Protein AF-A0A7C5DWZ7-F1 (afdb_monomer)

Radius of gyration: 38.28 Å; Cα contacts (8 Å, |Δi|>4): 21; chains: 1; bounding box: 91×67×64 Å

Foldseek 3Di:
DDADDPVLLVCLVVVNDDPVSVVVVVVRCVVDPVNVVVSVVVVVVVVVVVPPDDDDDDPCPVVVVVVPDDDPDDDPVVVVVVVPVVVVVVVVVVVVVVVVVVVPPVVVVVVVVVVVVVVVD

Nearest PDB structures (foldseek):
  5wuq-assembly2_D  TM=7.345E-01  e=3.318E-03  Bacillus subtilis subsp. subtilis str. 168
  2z2s-assembly2_D  TM=6.297E-01  e=8.822E-02  Cereibacter sphaeroides 2.4.1
  3hug-assembly6_F  TM=7.554E-01  e=5.246E-01  Mycobacterium tuberculosis H37Rv
  8z6g-assembly3_E  TM=6.760E-01  e=7.341E+00  Pseudomonas aeruginosa

Secondary structure (DSSP, 8-state):
-PPPPHHHHHHHHTT-S-HHHHHHHHHHHHH-HHHHHHHHHHHHHHHHHHTS--PPPPTTHHHHHHHHSPP-PPPHHHHHHHHHHHHHHHHHHHHHHHHHHHHHHHHHHHHHHHHHHHTT-

Sequence (121 aa):
MKCLDPAEMYSYLDEDLTDQKKADVENHLASCRKCRQSMEKKQRMLEALKNIPCYKTPKGFTNQIMSKIKPVRPSPSDWFKAGTAAVIFITAVSLLFFAFSKQGLADFAVNFFQSAINLSR

Mean predicted aligned error: 16.29 Å

Structure (mmCIF, N/CA/C/O backbone):
data_AF-A0A7C5DWZ7-F1
#
_entry.id   AF-A0A7C5DWZ7-F1
#
loop_
_atom_site.group_PDB
_atom_site.id
_atom_site.type_symbol
_atom_site.label_atom_id
_atom_site.label_alt_id
_atom_site.label_comp_id
_atom_site.label_asym_id
_atom_site.label_entity_id
_atom_site.label_seq_id
_atom_site.pdbx_PDB_ins_code
_atom_site.Cartn_x
_atom_site.Cartn_y
_atom_site.Cartn_z
_atom_site.occupancy
_atom_site.B_iso_or_equiv
_atom_site.auth_seq_id
_atom_site.auth_comp_id
_atom_site.auth_asym_id
_atom_site.auth_atom_id
_atom_site.pdbx_PDB_model_num
ATOM 1 N N . MET A 1 1 ? -17.007 14.040 22.907 1.00 61.00 1 MET A N 1
ATOM 2 C CA . MET A 1 1 ? -15.708 13.567 22.377 1.00 61.00 1 MET A CA 1
ATOM 3 C C . MET A 1 1 ? -15.917 13.033 20.971 1.00 61.00 1 MET A C 1
ATOM 5 O O . MET A 1 1 ? -16.920 12.365 20.739 1.00 61.00 1 MET A O 1
ATOM 9 N N . LYS A 1 2 ? -15.029 13.371 20.032 1.00 82.75 2 LYS A N 1
ATOM 10 C CA . LYS A 1 2 ? -15.091 12.868 18.653 1.00 82.75 2 LYS A CA 1
ATOM 11 C C . LYS A 1 2 ? -14.712 11.379 18.653 1.00 82.75 2 LYS A C 1
ATOM 13 O O . LYS A 1 2 ? -13.848 10.974 19.424 1.00 82.75 2 LYS A O 1
ATOM 18 N N . CYS A 1 3 ? -15.416 10.567 17.867 1.00 90.00 3 CYS A N 1
ATOM 19 C CA . CYS A 1 3 ? -15.059 9.157 17.677 1.00 90.00 3 CYS A CA 1
ATOM 20 C C . CYS A 1 3 ? -13.795 9.039 16.811 1.00 90.00 3 CYS A C 1
ATOM 22 O O . CYS A 1 3 ? -13.461 9.989 16.102 1.00 90.00 3 CYS A O 1
ATOM 24 N N . LEU A 1 4 ? -13.147 7.873 16.866 1.00 90.88 4 LEU A N 1
ATOM 25 C CA . LEU A 1 4 ? -12.009 7.533 16.014 1.00 90.88 4 LEU A CA 1
ATOM 26 C C . LEU A 1 4 ? -12.357 7.690 14.527 1.00 90.88 4 LEU A C 1
ATOM 28 O O . LEU A 1 4 ? -13.483 7.375 14.116 1.00 90.88 4 LEU A O 1
ATOM 32 N N . ASP A 1 5 ? -11.396 8.156 13.735 1.00 91.94 5 ASP A N 1
ATOM 33 C CA . ASP A 1 5 ? -11.562 8.234 12.290 1.00 91.94 5 ASP A CA 1
ATOM 34 C C . ASP A 1 5 ? -11.557 6.823 11.666 1.00 91.94 5 ASP A C 1
ATOM 36 O O . ASP A 1 5 ? -10.773 5.965 12.087 1.00 91.94 5 ASP A O 1
ATOM 40 N N . PRO A 1 6 ? -12.417 6.530 10.671 1.00 88.44 6 PRO A N 1
ATOM 41 C CA . PRO A 1 6 ? -12.422 5.224 10.027 1.00 88.44 6 PRO A CA 1
ATOM 42 C C . PRO A 1 6 ? -11.083 4.840 9.392 1.00 88.44 6 PRO A C 1
ATOM 44 O O . PRO A 1 6 ? -10.774 3.651 9.394 1.00 88.44 6 PRO A O 1
ATOM 47 N N . ALA A 1 7 ? -10.298 5.790 8.866 1.00 90.75 7 ALA A N 1
ATOM 48 C CA . ALA A 1 7 ? -9.012 5.479 8.245 1.00 90.75 7 ALA A CA 1
ATOM 49 C C . ALA A 1 7 ? -7.993 5.003 9.287 1.00 90.75 7 ALA A C 1
ATOM 51 O O . ALA A 1 7 ? -7.383 3.956 9.099 1.00 90.75 7 ALA A O 1
ATOM 52 N N . GLU A 1 8 ? -7.892 5.694 10.427 1.00 91.62 8 GLU A N 1
ATOM 53 C CA . GLU A 1 8 ? -7.028 5.282 11.547 1.00 91.62 8 GLU A CA 1
ATOM 54 C C . GLU A 1 8 ? -7.398 3.893 12.071 1.00 91.62 8 GLU A C 1
ATOM 56 O O . GLU A 1 8 ? -6.536 3.107 12.456 1.00 91.62 8 GLU A O 1
ATOM 61 N N . MET A 1 9 ? -8.690 3.566 12.038 1.00 90.88 9 MET A N 1
ATOM 62 C CA . MET A 1 9 ? -9.190 2.264 12.450 1.00 90.88 9 MET A CA 1
ATOM 63 C C . MET A 1 9 ? -8.719 1.129 11.527 1.00 90.88 9 MET A C 1
ATOM 65 O O . MET A 1 9 ? -8.406 0.050 12.021 1.00 90.88 9 MET A O 1
ATOM 69 N N . TYR A 1 10 ? -8.655 1.361 10.211 1.00 91.88 10 TYR A N 1
ATOM 70 C CA . TYR A 1 10 ? -8.095 0.392 9.260 1.00 91.88 10 TYR A CA 1
ATOM 71 C C . TYR A 1 10 ? -6.574 0.331 9.349 1.00 91.88 10 TYR A C 1
ATOM 73 O O . TYR A 1 10 ? -6.037 -0.760 9.478 1.00 91.88 10 TYR A O 1
ATOM 81 N N . SER A 1 11 ? -5.890 1.474 9.425 1.00 93.50 11 SER A N 1
ATOM 82 C CA . SER A 1 11 ? -4.436 1.503 9.616 1.00 93.50 11 SER A CA 1
ATOM 83 C C . SER A 1 11 ? -3.996 0.775 10.890 1.00 93.50 11 SER A C 1
ATOM 85 O O . SER A 1 11 ? -2.948 0.144 10.897 1.00 93.50 11 SER A O 1
ATOM 87 N N . TYR A 1 12 ? -4.795 0.807 11.964 1.00 93.44 12 TYR A N 1
ATOM 88 C CA . TYR A 1 12 ? -4.530 -0.003 13.157 1.00 93.44 12 TYR A CA 1
ATOM 89 C C . TYR A 1 12 ? -4.654 -1.512 12.886 1.00 93.44 12 TYR A C 1
ATOM 91 O O . TYR A 1 12 ? -3.870 -2.290 13.418 1.00 93.44 12 TYR A O 1
ATOM 99 N N . LEU A 1 13 ? -5.637 -1.938 12.082 1.00 91.25 13 LEU A N 1
ATOM 100 C CA . LEU A 1 13 ? -5.845 -3.350 11.724 1.00 91.25 13 LEU A CA 1
ATOM 101 C C . LEU A 1 13 ? -4.770 -3.882 10.770 1.00 91.25 13 LEU A C 1
ATOM 103 O O . LEU A 1 13 ? -4.444 -5.065 10.845 1.00 91.25 13 LEU A O 1
ATOM 107 N N . ASP A 1 14 ? -4.246 -3.014 9.908 1.00 91.75 14 ASP A N 1
ATOM 108 C CA . ASP A 1 14 ? -3.203 -3.325 8.928 1.00 91.75 14 ASP A CA 1
ATOM 109 C C . ASP A 1 14 ? -1.779 -3.182 9.507 1.00 91.75 14 ASP A C 1
ATOM 111 O O . ASP A 1 14 ? -0.807 -3.433 8.807 1.00 91.75 14 ASP A O 1
ATOM 115 N N . GLU A 1 15 ? -1.648 -2.821 10.792 1.00 91.06 15 GLU A N 1
ATOM 116 C CA . GLU A 1 15 ? -0.369 -2.561 11.483 1.00 91.06 15 GLU A CA 1
ATOM 117 C C . GLU A 1 15 ? 0.461 -1.407 10.869 1.00 91.06 15 GLU A C 1
ATOM 119 O O . GLU A 1 15 ? 1.665 -1.300 11.090 1.00 91.06 15 GLU A O 1
ATOM 124 N N . ASP A 1 16 ? -0.208 -0.471 10.188 1.00 93.00 16 ASP A N 1
ATOM 125 C CA . ASP A 1 16 ? 0.372 0.656 9.434 1.00 93.00 16 ASP A CA 1
ATOM 126 C C . ASP A 1 16 ? 0.427 1.983 10.232 1.00 93.00 16 ASP A C 1
ATOM 128 O O . ASP A 1 16 ? 0.520 3.081 9.672 1.00 93.00 16 ASP A O 1
ATOM 132 N N . LEU A 1 17 ? 0.343 1.924 11.565 1.00 92.75 17 LEU A N 1
ATOM 133 C CA . LEU A 1 17 ? 0.420 3.098 12.445 1.00 92.75 17 LEU A CA 1
ATOM 134 C C . LEU A 1 17 ? 1.769 3.197 13.160 1.00 92.75 17 LEU A C 1
ATOM 136 O O . LEU A 1 17 ? 2.372 2.198 13.533 1.00 92.75 17 LEU A O 1
ATOM 140 N N . THR A 1 18 ? 2.203 4.430 13.437 1.00 94.38 18 THR A N 1
ATOM 141 C CA . THR A 1 18 ? 3.324 4.675 14.355 1.00 94.38 18 THR A CA 1
ATOM 142 C C . THR A 1 18 ? 2.945 4.288 15.786 1.00 94.38 18 THR A C 1
ATOM 144 O O . THR A 1 18 ? 1.775 4.386 16.164 1.00 94.38 18 THR A O 1
ATOM 147 N N . ASP A 1 19 ? 3.930 3.936 16.617 1.00 93.19 19 ASP A N 1
ATOM 148 C CA . ASP A 1 19 ? 3.702 3.524 18.014 1.00 93.19 19 ASP A CA 1
ATOM 149 C C . ASP A 1 19 ? 2.890 4.548 18.820 1.00 93.19 19 ASP A C 1
ATOM 151 O O . ASP A 1 19 ? 1.996 4.189 19.585 1.00 93.19 19 ASP A O 1
ATOM 155 N N . GLN A 1 20 ? 3.146 5.841 18.598 1.00 93.50 20 GLN A N 1
ATOM 156 C CA . GLN A 1 20 ? 2.404 6.920 19.249 1.00 93.50 20 GLN A CA 1
ATOM 157 C C . GLN A 1 20 ? 0.919 6.910 18.859 1.00 93.50 20 GLN A C 1
ATOM 159 O O . GLN A 1 20 ? 0.051 6.930 19.728 1.00 93.50 20 GLN A O 1
ATOM 164 N N . LYS A 1 21 ? 0.616 6.809 17.559 1.00 92.62 21 LYS A N 1
ATOM 165 C CA . LYS A 1 21 ? -0.772 6.740 17.079 1.00 92.62 21 LYS A CA 1
ATOM 166 C C . LYS A 1 21 ? -1.464 5.463 17.539 1.00 92.62 21 LYS A C 1
ATOM 168 O O . LYS A 1 21 ? -2.653 5.485 17.839 1.00 92.62 21 LYS A O 1
ATOM 173 N N . LYS A 1 22 ? -0.728 4.355 17.615 1.00 93.94 22 LYS A N 1
ATOM 174 C CA . LYS A 1 22 ? -1.239 3.089 18.137 1.00 93.94 22 LYS A CA 1
ATOM 175 C C . LYS A 1 22 ? -1.696 3.239 19.591 1.00 93.94 22 LYS A C 1
ATOM 177 O O . LYS A 1 22 ? -2.825 2.866 19.905 1.00 93.94 22 LYS A O 1
ATOM 182 N N . ALA A 1 23 ? -0.876 3.862 20.439 1.00 94.06 23 ALA A N 1
ATOM 183 C CA . ALA A 1 23 ? -1.232 4.152 21.827 1.00 94.06 23 ALA A CA 1
ATOM 184 C C . ALA A 1 23 ? -2.460 5.077 21.935 1.00 94.06 23 ALA A C 1
ATOM 186 O O . ALA A 1 23 ? -3.347 4.834 22.755 1.00 94.06 23 ALA A O 1
ATOM 187 N N . ASP A 1 24 ? -2.565 6.099 21.082 1.00 93.44 24 ASP A N 1
ATOM 188 C CA . ASP A 1 24 ? -3.730 6.995 21.044 1.00 93.44 24 ASP A CA 1
ATOM 189 C C . ASP A 1 24 ? -5.026 6.245 20.692 1.00 93.44 24 ASP A C 1
ATOM 191 O O . ASP A 1 24 ? -6.063 6.432 21.342 1.00 93.44 24 ASP A O 1
ATOM 195 N N . VAL A 1 25 ? -4.964 5.348 19.702 1.00 94.12 25 VAL A N 1
ATOM 196 C CA . VAL A 1 25 ? -6.086 4.477 19.323 1.00 94.12 25 VAL A CA 1
ATOM 197 C C . VAL A 1 25 ? -6.460 3.549 20.480 1.00 94.12 25 VAL A C 1
ATOM 199 O O . VAL A 1 25 ? -7.641 3.438 20.811 1.00 94.12 25 VAL A O 1
ATOM 202 N N . GLU A 1 26 ? -5.493 2.919 21.143 1.00 94.06 26 GLU A N 1
ATOM 203 C CA . GLU A 1 26 ? -5.735 2.017 22.279 1.00 94.06 26 GLU A CA 1
ATOM 204 C C . GLU A 1 26 ? -6.380 2.745 23.467 1.00 94.06 26 GLU A C 1
ATOM 206 O O . GLU A 1 26 ? -7.389 2.281 24.011 1.00 94.06 26 GLU A O 1
ATOM 211 N N . ASN A 1 27 ? -5.894 3.942 23.798 1.00 94.12 27 ASN A N 1
ATOM 212 C CA . ASN A 1 27 ? -6.489 4.817 24.811 1.00 94.12 27 ASN A CA 1
ATOM 213 C C . ASN A 1 27 ? -7.934 5.210 24.452 1.00 94.12 27 ASN A C 1
ATOM 215 O O . ASN A 1 27 ? -8.832 5.231 25.307 1.00 94.12 27 ASN A O 1
ATOM 219 N N . HIS A 1 28 ? -8.203 5.483 23.174 1.00 93.94 28 HIS A N 1
ATOM 220 C CA . HIS A 1 28 ? -9.560 5.752 22.705 1.00 93.94 28 HIS A CA 1
ATOM 221 C C . HIS A 1 28 ? -10.461 4.514 22.816 1.00 93.94 28 HIS A C 1
ATOM 223 O O . HIS A 1 28 ? -11.601 4.613 23.275 1.00 93.94 28 HIS A O 1
ATOM 229 N N . LEU A 1 29 ? -9.975 3.332 22.437 1.00 93.56 29 LEU A N 1
ATOM 230 C CA . LEU A 1 29 ? -10.730 2.079 22.536 1.00 93.56 29 LEU A CA 1
ATOM 231 C C . LEU A 1 29 ? -11.008 1.682 23.993 1.00 93.56 29 LEU A C 1
ATOM 233 O O . LEU A 1 29 ? -12.052 1.077 24.269 1.00 93.56 29 LEU A O 1
ATOM 237 N N . ALA A 1 30 ? -10.145 2.067 24.936 1.00 93.38 30 ALA A N 1
ATOM 238 C CA . ALA A 1 30 ? -10.360 1.889 26.371 1.00 93.38 30 ALA A CA 1
ATOM 239 C C . ALA A 1 30 ? -11.522 2.747 26.908 1.00 93.38 30 ALA A C 1
ATOM 241 O O . ALA A 1 30 ? -12.295 2.276 27.744 1.00 93.38 30 ALA A O 1
ATOM 242 N N . SER A 1 31 ? -11.708 3.959 26.378 1.00 92.69 31 SER A N 1
ATOM 243 C CA . SER A 1 31 ? -12.721 4.920 26.847 1.00 92.69 31 SER A CA 1
ATOM 244 C C . SER A 1 31 ? -14.026 4.922 26.034 1.00 92.69 31 SER A C 1
ATOM 246 O O . SER A 1 31 ? -15.085 5.261 26.564 1.00 92.69 31 SER A O 1
ATOM 248 N N . CYS A 1 32 ? -14.002 4.508 24.763 1.00 95.00 32 CYS A N 1
ATOM 249 C CA . CYS A 1 32 ? -15.146 4.591 23.853 1.00 95.00 32 CYS A CA 1
ATOM 250 C C . CYS A 1 32 ? -15.732 3.215 23.490 1.00 95.00 32 CYS A C 1
ATOM 252 O O . CYS A 1 32 ? -15.263 2.517 22.585 1.00 95.00 32 CYS A O 1
ATOM 254 N N . ARG A 1 33 ? -16.856 2.855 24.126 1.00 93.25 33 ARG A N 1
ATOM 255 C CA . ARG A 1 33 ? -17.582 1.595 23.857 1.00 93.25 33 ARG A CA 1
ATOM 256 C C . ARG A 1 33 ? -18.046 1.455 22.401 1.00 93.25 33 ARG A C 1
ATOM 258 O O . ARG A 1 33 ? -18.002 0.358 21.852 1.00 93.25 33 ARG A O 1
ATOM 265 N N . LYS A 1 34 ? -18.481 2.549 21.765 1.00 93.19 34 LYS A N 1
ATOM 266 C CA . LYS A 1 34 ? -18.986 2.536 20.378 1.00 93.19 34 LYS A CA 1
ATOM 267 C C . LYS A 1 34 ? -17.885 2.168 19.379 1.00 93.19 34 LYS A C 1
ATOM 269 O O . LYS A 1 34 ? -18.107 1.342 18.496 1.00 93.19 34 LYS A O 1
ATOM 274 N N . CYS A 1 35 ? -16.698 2.754 19.536 1.00 94.44 35 CYS A N 1
ATOM 275 C CA . CYS A 1 35 ? -15.547 2.442 18.691 1.00 94.44 35 CYS A CA 1
ATOM 276 C C . CYS A 1 35 ? -15.062 1.009 18.920 1.00 94.44 35 CYS A C 1
ATOM 278 O O . CYS A 1 35 ? -14.809 0.304 17.947 1.00 94.44 35 CYS A O 1
ATOM 280 N N . ARG A 1 36 ? -15.059 0.532 20.172 1.00 94.00 36 ARG A N 1
ATOM 281 C CA . ARG A 1 36 ? -14.727 -0.863 20.499 1.00 94.00 36 ARG A CA 1
ATOM 282 C C . ARG A 1 36 ? -15.634 -1.870 19.786 1.00 94.00 36 ARG A C 1
ATOM 284 O O . ARG A 1 36 ? -15.144 -2.759 19.104 1.00 94.00 36 ARG A O 1
ATOM 291 N N . GLN A 1 37 ? -16.952 -1.675 19.839 1.00 94.25 37 GLN A N 1
ATOM 292 C CA . GLN A 1 37 ? -17.905 -2.550 19.139 1.00 94.25 37 GLN A CA 1
ATOM 293 C C . GLN A 1 37 ? -17.731 -2.522 17.611 1.00 94.25 37 GLN A C 1
ATOM 295 O O . GLN A 1 37 ? -17.866 -3.548 16.940 1.00 94.25 37 GLN A O 1
ATOM 300 N N . SER A 1 38 ? -17.428 -1.349 17.044 1.00 92.56 38 SER A N 1
ATOM 301 C CA . SER A 1 38 ? -17.133 -1.206 15.612 1.00 92.56 38 SER A CA 1
ATOM 302 C C . SER A 1 38 ? -15.856 -1.956 15.215 1.00 92.56 38 SER A C 1
ATOM 304 O O . SER A 1 38 ? -15.836 -2.594 14.158 1.00 92.56 38 SER A O 1
ATOM 306 N N . MET A 1 39 ? -14.829 -1.917 16.070 1.00 94.12 39 MET A N 1
ATOM 307 C CA . MET A 1 39 ? -13.572 -2.651 15.902 1.00 94.12 39 MET A CA 1
ATOM 308 C C . MET A 1 39 ? -13.774 -4.162 15.958 1.00 94.12 39 MET A C 1
ATOM 310 O O . MET A 1 39 ? -13.402 -4.859 15.018 1.00 94.12 39 MET A O 1
ATOM 314 N N . GLU A 1 40 ? -14.459 -4.666 16.984 1.00 93.38 40 GLU A N 1
ATOM 315 C CA . GLU A 1 40 ? -14.762 -6.097 17.130 1.00 93.38 40 GLU A CA 1
ATOM 316 C C . GLU A 1 40 ? -15.558 -6.649 15.938 1.00 93.38 40 GLU A C 1
ATOM 318 O O . GLU A 1 40 ? -15.391 -7.798 15.527 1.00 93.38 40 GLU A O 1
ATOM 323 N N . LYS A 1 41 ? -16.464 -5.849 15.358 1.00 93.12 41 LYS A N 1
ATOM 324 C CA . LYS A 1 41 ? -17.191 -6.247 14.143 1.00 93.12 41 LYS A CA 1
ATOM 325 C C . LYS A 1 41 ? -16.243 -6.404 12.950 1.00 93.12 41 LYS A C 1
ATOM 327 O O . LYS A 1 41 ? -16.389 -7.363 12.198 1.00 93.12 41 LYS A O 1
ATOM 332 N N . LYS A 1 42 ? -15.287 -5.487 12.775 1.00 93.00 42 LYS A N 1
ATOM 333 C CA . LYS A 1 42 ? -14.310 -5.538 11.674 1.00 93.00 42 LYS A CA 1
ATOM 334 C C . LYS A 1 42 ? -13.314 -6.675 11.841 1.00 93.00 42 LYS A C 1
ATOM 336 O O . LYS A 1 42 ? -13.097 -7.406 10.883 1.00 93.00 42 LYS A O 1
ATOM 341 N N . GLN A 1 43 ? -12.786 -6.873 13.048 1.00 91.81 43 GLN A N 1
ATOM 342 C CA . GLN A 1 43 ? -11.886 -7.988 13.353 1.00 91.81 43 GLN A CA 1
ATOM 343 C C . GLN A 1 43 ? -12.535 -9.334 13.032 1.00 91.81 43 GLN A C 1
ATOM 345 O O . GLN A 1 43 ? -11.951 -10.117 12.293 1.00 91.81 43 GLN A O 1
ATOM 350 N N . ARG A 1 44 ? -13.790 -9.551 13.447 1.00 92.25 44 ARG A N 1
ATOM 351 C CA . ARG A 1 44 ? -14.534 -10.774 13.097 1.00 92.25 44 ARG A CA 1
ATOM 352 C C . ARG A 1 44 ? -14.686 -10.983 11.589 1.00 92.25 44 ARG A C 1
ATOM 354 O O . ARG A 1 44 ? -14.597 -12.111 11.116 1.00 92.25 44 ARG A O 1
ATOM 361 N N . MET A 1 45 ? -14.914 -9.914 10.823 1.00 91.44 45 MET A N 1
ATOM 362 C CA . MET A 1 45 ? -14.974 -10.014 9.359 1.00 91.44 45 MET A CA 1
ATOM 363 C C . MET A 1 45 ? -13.608 -10.384 8.769 1.00 91.44 45 MET A C 1
ATOM 365 O O . MET A 1 45 ? -13.544 -11.255 7.907 1.00 91.44 45 MET A O 1
ATOM 369 N N . LEU A 1 46 ? -12.518 -9.781 9.251 1.00 90.38 46 LEU A N 1
ATOM 370 C CA . LEU A 1 46 ? -11.159 -10.112 8.810 1.00 90.38 46 LEU A CA 1
ATOM 371 C C . LEU A 1 46 ? -10.770 -11.552 9.164 1.00 90.38 46 LEU A C 1
ATOM 373 O O . LEU A 1 46 ? -10.201 -12.251 8.332 1.00 90.38 46 LEU A O 1
ATOM 377 N N . GLU A 1 47 ? -11.109 -12.025 10.360 1.00 89.75 47 GLU A N 1
ATOM 378 C CA . GLU A 1 47 ? -10.894 -13.416 10.770 1.00 89.75 47 GLU A CA 1
ATOM 379 C C . GLU A 1 47 ? -11.662 -14.398 9.881 1.00 89.75 47 GLU A C 1
ATOM 381 O O . GLU A 1 47 ? -11.111 -15.417 9.467 1.00 89.75 47 GLU A O 1
ATOM 386 N N . ALA A 1 48 ? -12.907 -14.081 9.516 1.00 90.25 48 ALA A N 1
ATOM 387 C CA . ALA A 1 48 ? -13.673 -14.898 8.578 1.00 90.25 48 ALA A CA 1
ATOM 388 C C . ALA A 1 48 ? -12.996 -14.975 7.197 1.00 90.25 48 ALA A C 1
ATOM 390 O O . ALA A 1 48 ? -12.948 -16.048 6.599 1.00 90.25 48 ALA A O 1
ATOM 391 N N . LEU A 1 49 ? -12.424 -13.865 6.715 1.00 89.81 49 LEU A N 1
ATOM 392 C CA . LEU A 1 49 ? -11.688 -13.822 5.447 1.00 89.81 49 LEU A CA 1
ATOM 393 C C . LEU A 1 49 ? -10.356 -14.585 5.507 1.00 89.81 49 LEU A C 1
ATOM 395 O O . LEU A 1 49 ? -10.000 -15.260 4.543 1.00 89.81 49 LEU A O 1
ATOM 399 N N . LYS A 1 50 ? -9.633 -14.529 6.633 1.00 87.25 50 LYS A N 1
ATOM 400 C CA . LYS A 1 50 ? -8.363 -15.259 6.827 1.00 87.25 50 LYS A CA 1
ATOM 401 C C . LYS A 1 50 ? -8.529 -16.779 6.739 1.00 87.25 50 LYS A C 1
ATOM 403 O O . LYS A 1 50 ? -7.589 -17.468 6.363 1.00 87.25 50 LYS A O 1
ATOM 408 N N . ASN A 1 51 ? -9.716 -17.293 7.055 1.00 84.94 51 ASN A N 1
ATOM 409 C CA . ASN A 1 51 ? -10.027 -18.723 7.011 1.00 84.94 51 ASN A CA 1
ATOM 410 C C . ASN A 1 51 ? -10.491 -19.219 5.630 1.00 84.94 51 ASN A C 1
ATOM 412 O O . ASN A 1 51 ? -10.865 -20.385 5.488 1.00 84.94 51 ASN A O 1
ATOM 416 N N . ILE A 1 52 ? -10.487 -18.362 4.605 1.00 88.75 52 ILE A N 1
ATOM 417 C CA . ILE A 1 52 ? -10.821 -18.782 3.244 1.00 88.75 52 ILE A CA 1
ATOM 418 C C . ILE A 1 52 ? -9.706 -19.704 2.725 1.00 88.75 52 ILE A 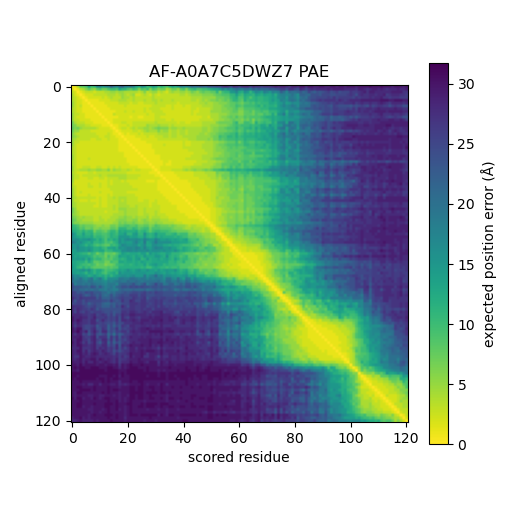C 1
ATOM 420 O O . ILE A 1 52 ? -8.530 -19.339 2.783 1.00 88.75 52 ILE A O 1
ATOM 424 N N . PRO A 1 53 ? -10.039 -20.896 2.194 1.00 84.62 53 PRO A N 1
ATOM 425 C CA . PRO A 1 53 ? -9.034 -21.807 1.672 1.00 84.62 53 PRO A CA 1
ATOM 426 C C . PRO A 1 53 ? -8.287 -21.169 0.499 1.00 84.62 53 PRO A C 1
ATOM 428 O O . PRO A 1 53 ? -8.896 -20.706 -0.468 1.00 84.62 53 PRO A O 1
ATOM 431 N N . CYS A 1 54 ? -6.954 -21.204 0.550 1.00 80.44 54 CYS A N 1
ATOM 432 C CA . CYS A 1 54 ? -6.127 -20.834 -0.592 1.00 80.44 54 CYS A CA 1
ATOM 433 C C . CYS A 1 54 ? -6.429 -21.774 -1.764 1.00 80.44 54 CYS A C 1
ATOM 435 O O . CYS A 1 54 ? -6.119 -22.969 -1.729 1.00 80.44 54 CYS A O 1
ATOM 437 N N . TYR A 1 55 ? -7.026 -21.230 -2.820 1.00 82.94 55 TYR A N 1
ATOM 438 C CA . TYR A 1 55 ? -7.281 -21.976 -4.041 1.00 82.94 55 TYR A CA 1
ATOM 439 C C . TYR A 1 55 ? -5.954 -22.301 -4.738 1.00 82.94 55 TYR A C 1
ATOM 441 O O . TYR A 1 55 ? -5.195 -21.402 -5.107 1.00 82.94 55 TYR A O 1
ATOM 449 N N . LYS A 1 56 ? -5.658 -23.593 -4.927 1.00 84.62 56 LYS A N 1
ATOM 450 C CA . LYS A 1 56 ? -4.482 -24.016 -5.697 1.00 84.62 56 LYS A CA 1
ATOM 451 C C . LYS A 1 56 ? -4.694 -23.674 -7.166 1.00 84.62 56 LYS A C 1
ATOM 453 O O . LYS A 1 56 ? -5.678 -24.088 -7.775 1.00 84.62 56 LYS A O 1
ATOM 458 N N . THR A 1 57 ? -3.745 -22.950 -7.746 1.00 87.25 57 THR A N 1
ATOM 459 C CA . THR A 1 57 ? -3.778 -22.638 -9.172 1.00 87.25 57 THR A CA 1
ATOM 460 C C . THR A 1 57 ? -3.589 -23.912 -10.011 1.00 87.25 57 THR A C 1
ATOM 462 O O . THR A 1 57 ? -2.841 -24.814 -9.617 1.00 87.25 57 THR A O 1
ATOM 465 N N . PRO A 1 58 ? -4.261 -24.025 -11.174 1.00 87.75 58 PRO A N 1
ATOM 466 C CA . PRO A 1 58 ? -4.042 -25.131 -12.100 1.00 87.75 58 PRO A CA 1
ATOM 467 C C . PRO A 1 58 ? -2.582 -25.214 -12.561 1.00 87.75 58 PRO A C 1
ATOM 469 O O . PRO A 1 58 ? -1.888 -24.198 -12.684 1.00 87.75 58 PRO A O 1
ATOM 472 N N . LYS A 1 59 ? -2.118 -26.428 -12.882 1.00 89.25 59 LYS A N 1
ATOM 473 C CA . LYS A 1 59 ? -0.779 -26.635 -13.454 1.00 89.25 59 LYS A CA 1
ATOM 474 C C . LYS A 1 59 ? -0.617 -25.785 -14.721 1.00 89.25 59 LYS A C 1
ATOM 476 O O . LYS A 1 59 ? -1.470 -25.814 -15.600 1.00 89.25 59 LYS A O 1
ATOM 481 N N . GLY A 1 60 ? 0.483 -25.035 -14.812 1.00 89.31 60 GLY A N 1
ATOM 482 C CA . GLY A 1 60 ? 0.799 -24.209 -15.983 1.00 89.31 60 GLY A CA 1
ATOM 483 C C . GLY A 1 60 ? 0.126 -22.831 -16.031 1.00 89.31 60 GLY A C 1
ATOM 484 O O . GLY A 1 60 ? 0.357 -22.104 -16.996 1.00 89.31 60 GLY A O 1
ATOM 485 N N . PHE A 1 61 ? -0.637 -22.432 -15.004 1.00 89.94 61 PHE A N 1
ATOM 486 C CA . PHE A 1 61 ? -1.272 -21.107 -14.937 1.00 89.94 61 PHE A CA 1
ATOM 487 C C . PHE A 1 61 ? -0.264 -19.964 -15.126 1.00 89.94 61 PHE A C 1
ATOM 489 O O . PHE A 1 61 ? -0.462 -19.101 -15.976 1.00 89.94 61 PHE A O 1
ATOM 496 N N . THR A 1 62 ? 0.867 -20.006 -14.415 1.00 90.25 62 THR A N 1
ATOM 497 C CA . THR A 1 62 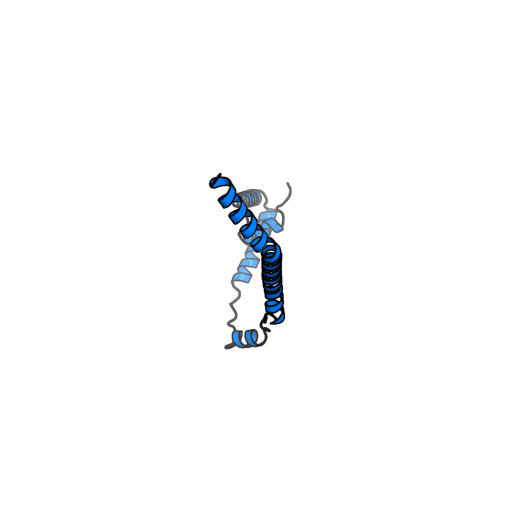? 1.934 -19.003 -14.550 1.00 90.25 62 THR A 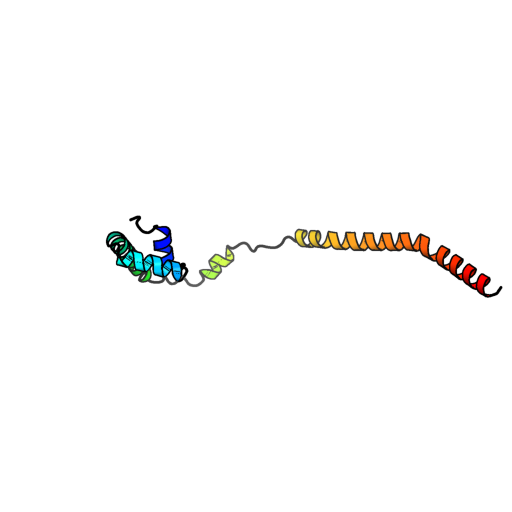CA 1
ATOM 498 C C . THR A 1 62 ? 2.418 -18.882 -15.992 1.00 90.25 62 THR A C 1
ATOM 500 O O . THR A 1 62 ? 2.482 -17.779 -16.522 1.00 90.25 62 THR A O 1
ATOM 503 N N . ASN A 1 63 ? 2.682 -20.003 -16.668 1.00 90.56 63 ASN A N 1
ATOM 504 C CA . ASN A 1 63 ? 3.163 -19.994 -18.052 1.00 90.56 63 ASN A CA 1
ATOM 505 C C . ASN A 1 63 ? 2.120 -19.404 -19.011 1.00 90.56 63 ASN A C 1
ATOM 507 O O . ASN A 1 63 ? 2.466 -18.618 -19.893 1.00 90.56 63 ASN A O 1
ATOM 511 N N . GLN A 1 64 ? 0.840 -19.730 -18.810 1.00 90.56 64 GLN A N 1
ATOM 512 C CA . GLN A 1 64 ? -0.254 -19.169 -19.600 1.00 90.56 64 GLN A CA 1
ATOM 513 C C . GLN A 1 64 ? -0.345 -17.647 -19.434 1.00 90.56 64 GLN A C 1
ATOM 515 O O . GLN A 1 64 ? -0.499 -16.937 -20.426 1.00 90.56 64 GLN A O 1
ATOM 520 N N . ILE A 1 65 ? -0.219 -17.130 -18.211 1.00 92.62 65 ILE A N 1
ATOM 521 C CA . ILE A 1 65 ? -0.235 -15.685 -17.959 1.00 92.62 65 ILE A CA 1
ATOM 522 C C . ILE A 1 65 ? 1.003 -15.020 -18.562 1.00 92.62 65 ILE A C 1
ATOM 524 O O . ILE A 1 65 ? 0.865 -14.061 -19.318 1.00 92.62 65 ILE A O 1
ATOM 528 N N . MET A 1 66 ? 2.195 -15.569 -18.320 1.00 90.88 66 MET A N 1
ATOM 529 C CA . MET A 1 66 ? 3.450 -15.018 -18.841 1.00 90.88 66 MET A CA 1
ATOM 530 C C . MET A 1 66 ? 3.478 -14.967 -20.372 1.00 90.88 66 MET A C 1
ATOM 532 O O . MET A 1 66 ? 3.979 -13.998 -20.930 1.00 90.88 66 MET A O 1
ATOM 536 N N . SER A 1 67 ? 2.868 -15.936 -21.064 1.00 90.06 67 SER A N 1
ATOM 537 C CA . SER A 1 67 ? 2.752 -15.905 -22.532 1.00 90.06 67 SER A CA 1
ATOM 538 C C . SER A 1 67 ? 1.880 -14.766 -23.077 1.00 90.06 67 SER A C 1
ATOM 540 O O . SER A 1 67 ? 2.025 -14.383 -24.236 1.00 90.06 67 SER A O 1
ATOM 542 N N . LYS A 1 68 ? 0.978 -14.210 -22.257 1.00 90.94 68 LYS A N 1
ATOM 543 C CA . LYS A 1 68 ? 0.084 -13.103 -22.636 1.00 90.94 68 LYS A CA 1
ATOM 544 C C . LYS A 1 68 ? 0.667 -11.732 -22.303 1.00 90.94 68 LYS A C 1
ATOM 546 O O . LYS A 1 68 ? 0.178 -10.724 -22.814 1.00 90.94 68 LYS A O 1
ATOM 551 N N . ILE A 1 69 ? 1.691 -11.675 -21.454 1.00 91.44 69 ILE A N 1
ATOM 552 C CA . ILE A 1 69 ? 2.355 -10.424 -21.098 1.00 91.44 69 ILE A CA 1
ATOM 553 C C . ILE A 1 69 ? 3.260 -10.025 -22.263 1.00 91.44 69 ILE A C 1
ATOM 555 O O . ILE A 1 69 ? 4.207 -10.727 -22.612 1.00 91.44 69 ILE A O 1
ATOM 559 N N . LYS A 1 70 ? 2.965 -8.877 -22.880 1.00 83.19 70 LYS A N 1
ATOM 560 C CA . LYS A 1 70 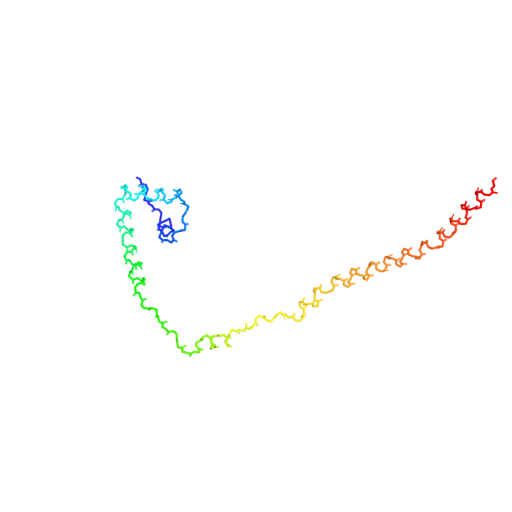? 3.840 -8.311 -23.909 1.00 83.19 70 LYS A CA 1
ATOM 561 C C . LYS A 1 70 ? 5.144 -7.868 -23.238 1.00 83.19 70 LYS A C 1
ATOM 563 O O . LYS A 1 70 ? 5.079 -7.050 -22.319 1.00 83.19 70 LYS A O 1
ATOM 568 N N . PRO A 1 71 ? 6.316 -8.361 -23.672 1.00 79.00 71 PRO A N 1
ATOM 569 C CA . PRO A 1 71 ? 7.574 -7.872 -23.134 1.00 79.00 71 PRO A CA 1
ATOM 570 C C . PRO A 1 71 ? 7.729 -6.394 -23.496 1.00 79.00 71 PRO A C 1
ATOM 572 O O . PRO A 1 71 ? 7.555 -6.013 -24.656 1.00 79.00 71 PRO A O 1
ATOM 575 N N . VAL A 1 72 ? 8.085 -5.571 -22.510 1.00 78.19 72 VAL A N 1
ATOM 576 C CA . VAL A 1 72 ? 8.546 -4.203 -22.757 1.00 78.19 72 VAL A CA 1
ATOM 577 C C . VAL A 1 72 ? 9.900 -4.326 -23.447 1.00 78.19 72 VAL A C 1
ATOM 579 O O . VAL A 1 72 ? 10.915 -4.589 -22.807 1.00 78.19 72 VAL A O 1
ATOM 582 N N . ARG A 1 73 ? 9.907 -4.228 -24.777 1.00 74.00 73 ARG A N 1
ATOM 583 C CA . ARG A 1 73 ? 11.148 -4.163 -25.546 1.00 74.00 73 ARG A CA 1
ATOM 584 C C . ARG A 1 73 ? 11.543 -2.693 -25.653 1.00 74.00 73 ARG A C 1
ATOM 586 O O . ARG A 1 73 ? 10.768 -1.940 -26.2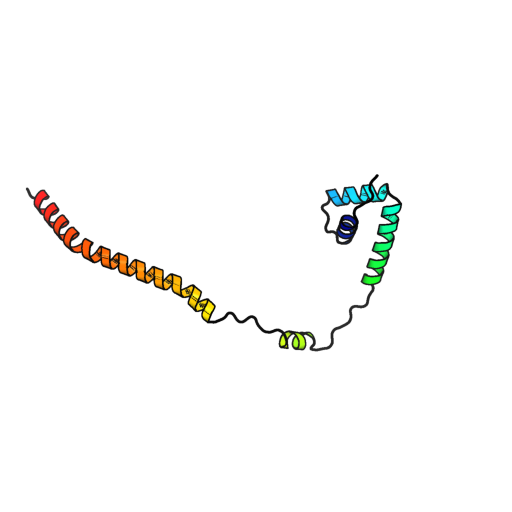46 1.00 74.00 73 ARG A O 1
ATOM 593 N N . PRO A 1 74 ? 12.694 -2.271 -25.101 1.00 69.19 74 PRO A N 1
ATOM 594 C CA . PRO A 1 74 ? 13.206 -0.939 -25.389 1.00 69.19 74 PRO A CA 1
ATOM 595 C C . PRO A 1 74 ? 13.401 -0.814 -26.903 1.00 69.19 74 PRO A C 1
ATOM 597 O O . PRO A 1 74 ? 13.879 -1.748 -27.557 1.00 69.19 74 PRO A O 1
ATOM 600 N N . SER A 1 75 ? 12.964 0.305 -27.478 1.00 75.69 75 SER A N 1
ATOM 601 C CA . SER A 1 75 ? 13.083 0.524 -28.917 1.00 75.69 75 SER A CA 1
ATOM 602 C C . SER A 1 75 ? 14.560 0.707 -29.279 1.00 75.69 75 SER A C 1
ATOM 604 O O . SER A 1 75 ? 15.261 1.437 -28.575 1.00 75.69 75 SER A O 1
ATOM 606 N N . PRO A 1 76 ? 15.055 0.143 -30.399 1.00 69.00 76 PRO A N 1
ATOM 607 C CA . PRO A 1 76 ? 16.400 0.440 -30.896 1.00 69.00 76 PRO A CA 1
ATOM 608 C C . PRO A 1 76 ? 16.639 1.949 -31.059 1.00 69.00 76 PRO A C 1
ATOM 610 O O . PRO A 1 76 ? 17.752 2.430 -30.866 1.00 69.00 76 PRO A O 1
ATOM 613 N N . SER A 1 77 ? 15.578 2.713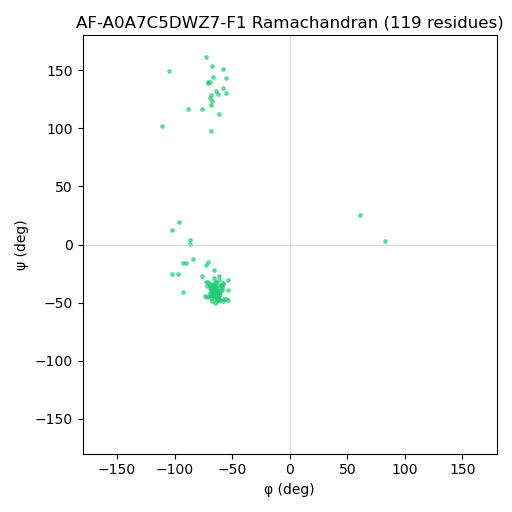 -31.354 1.00 68.06 77 SER A N 1
ATOM 614 C CA . SER A 1 77 ? 15.624 4.175 -31.466 1.00 68.06 77 SER A CA 1
ATOM 615 C C . SER A 1 77 ? 16.040 4.870 -30.166 1.00 68.06 77 SER A C 1
ATOM 617 O O . SER A 1 77 ? 16.675 5.921 -30.241 1.00 68.06 77 SER A O 1
ATOM 619 N N . ASP A 1 78 ? 15.728 4.301 -28.999 1.00 71.06 78 ASP A N 1
ATOM 620 C CA . ASP A 1 78 ? 16.056 4.906 -27.704 1.00 71.06 78 ASP A CA 1
ATOM 621 C C . ASP A 1 78 ? 17.563 4.815 -27.414 1.00 71.06 78 ASP A C 1
ATOM 623 O O . ASP A 1 78 ? 18.148 5.745 -26.861 1.00 71.06 78 ASP A O 1
ATOM 627 N N . TRP A 1 79 ? 18.226 3.753 -27.890 1.00 64.81 79 TRP A N 1
ATOM 628 C CA . TRP A 1 79 ? 19.685 3.612 -27.818 1.00 64.81 79 TRP A CA 1
ATOM 629 C C . TRP A 1 79 ? 20.407 4.601 -28.742 1.00 64.81 79 TRP A C 1
ATOM 631 O O . TRP A 1 79 ? 21.374 5.245 -28.332 1.00 64.81 79 TRP A O 1
ATOM 641 N N . PHE A 1 80 ? 19.894 4.800 -29.961 1.00 69.94 80 PHE A N 1
ATOM 642 C CA . PHE A 1 80 ? 20.465 5.777 -30.894 1.00 69.94 80 PHE A CA 1
ATOM 643 C C . PHE A 1 80 ? 20.315 7.220 -30.395 1.00 69.94 80 PHE A C 1
ATOM 645 O O . PHE A 1 80 ? 21.265 7.994 -30.497 1.00 69.94 80 PHE A O 1
ATOM 652 N N . LYS A 1 81 ? 19.172 7.578 -29.793 1.00 69.50 81 LYS A N 1
ATOM 653 C CA . LYS A 1 81 ? 18.952 8.912 -29.199 1.00 69.50 81 LYS A CA 1
ATOM 654 C C . LYS A 1 81 ? 19.879 9.197 -28.013 1.00 69.50 81 LYS A C 1
ATOM 656 O O . LYS A 1 81 ? 20.280 10.340 -27.818 1.00 69.50 81 LYS A O 1
ATOM 661 N N . ALA A 1 82 ? 20.252 8.175 -27.242 1.00 68.69 82 ALA A N 1
ATOM 662 C CA . ALA A 1 82 ? 21.237 8.326 -26.172 1.00 68.69 82 ALA A CA 1
ATOM 663 C C . ALA A 1 82 ? 22.662 8.555 -26.720 1.00 68.69 82 ALA A C 1
ATOM 665 O O . ALA A 1 82 ? 23.432 9.322 -26.145 1.00 68.69 82 ALA A O 1
ATOM 666 N N . GLY A 1 83 ? 23.006 7.942 -27.859 1.00 70.88 83 GLY A N 1
ATOM 667 C CA . GLY A 1 83 ? 24.333 8.059 -28.477 1.00 70.88 83 GLY A CA 1
ATOM 668 C C . GLY A 1 83 ? 24.594 9.378 -29.216 1.00 70.88 83 GLY A C 1
ATOM 669 O O . GLY A 1 83 ? 25.743 9.815 -29.298 1.00 70.88 83 GLY A O 1
ATOM 670 N N . THR A 1 84 ? 23.557 10.052 -29.726 1.00 74.81 84 THR A N 1
ATOM 671 C CA . THR A 1 84 ? 23.724 11.273 -30.541 1.00 74.81 84 THR A CA 1
ATOM 672 C C . THR A 1 84 ? 24.382 12.426 -29.785 1.00 74.81 84 THR A C 1
ATOM 674 O O . THR A 1 84 ? 25.183 13.152 -30.368 1.00 74.81 84 THR A O 1
ATOM 677 N N . ALA A 1 85 ? 24.113 12.577 -28.484 1.00 74.44 85 ALA A N 1
ATOM 678 C CA . ALA A 1 85 ? 24.704 13.652 -27.683 1.00 74.44 85 ALA A CA 1
ATOM 679 C C . ALA A 1 85 ? 26.231 13.502 -27.533 1.00 74.44 85 ALA A C 1
ATOM 681 O O . ALA A 1 85 ? 26.962 14.487 -27.634 1.00 74.44 85 ALA A O 1
ATOM 682 N N . ALA A 1 86 ? 26.721 12.269 -27.365 1.00 80.44 86 ALA A N 1
ATOM 683 C CA . ALA A 1 86 ? 28.149 11.988 -27.238 1.00 80.44 86 ALA A CA 1
ATOM 684 C C . ALA A 1 86 ? 28.906 12.258 -28.548 1.00 80.44 86 ALA A C 1
ATOM 686 O O . ALA A 1 86 ? 29.979 12.859 -28.529 1.00 80.44 86 ALA A O 1
ATOM 687 N N . VAL A 1 87 ? 28.327 11.884 -29.695 1.00 86.62 87 VAL A N 1
ATOM 688 C CA . VAL A 1 87 ? 28.932 12.136 -31.015 1.00 86.62 87 VAL A CA 1
ATOM 689 C C . VAL A 1 87 ? 29.010 13.638 -31.310 1.00 86.62 87 VAL A C 1
ATOM 691 O O . VAL A 1 87 ? 30.052 14.124 -31.752 1.00 86.62 87 VAL A O 1
ATOM 694 N N . ILE A 1 88 ? 27.953 14.401 -31.012 1.00 87.31 88 ILE A N 1
ATOM 695 C CA . ILE A 1 88 ? 27.950 15.864 -31.190 1.00 87.31 88 ILE A CA 1
ATOM 696 C C . ILE A 1 88 ? 29.020 16.523 -30.309 1.00 87.31 88 ILE A C 1
ATOM 698 O O . ILE A 1 88 ? 29.761 17.381 -30.780 1.00 87.31 88 ILE A O 1
ATOM 702 N N . PHE A 1 89 ? 29.157 16.095 -29.052 1.00 88.75 89 PHE A N 1
ATOM 703 C CA . PHE A 1 89 ? 30.167 16.647 -28.150 1.00 88.75 89 PHE A CA 1
ATOM 704 C C . PHE A 1 89 ? 31.598 16.357 -28.628 1.00 88.75 89 PHE A C 1
ATOM 706 O O . PHE A 1 89 ? 32.413 17.274 -28.711 1.00 88.75 89 PHE A O 1
ATOM 713 N N . ILE A 1 90 ? 31.894 15.110 -29.010 1.00 90.56 90 ILE A N 1
ATOM 714 C CA . ILE A 1 90 ? 33.224 14.717 -29.506 1.00 90.56 90 ILE A CA 1
ATOM 715 C C . ILE A 1 90 ? 33.578 15.499 -30.774 1.00 90.56 90 ILE A C 1
ATOM 717 O O . ILE A 1 90 ? 34.668 16.059 -30.869 1.00 90.56 90 ILE A O 1
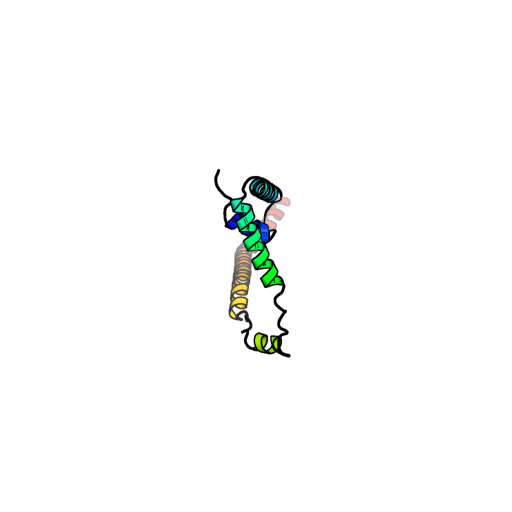ATOM 721 N N . THR A 1 91 ? 32.650 15.590 -31.730 1.00 89.44 91 THR A N 1
ATOM 722 C CA . THR A 1 91 ? 32.879 16.330 -32.981 1.00 89.44 91 THR A CA 1
ATOM 723 C C . THR A 1 91 ? 33.097 17.826 -32.742 1.00 89.44 91 THR A C 1
ATOM 725 O O . THR A 1 91 ? 34.024 18.397 -33.316 1.00 89.44 91 THR A O 1
ATOM 728 N N . ALA A 1 92 ? 32.321 18.458 -31.857 1.00 90.88 92 ALA A N 1
ATOM 729 C CA . ALA A 1 92 ? 32.499 19.864 -31.500 1.00 90.88 92 ALA A CA 1
ATOM 730 C C . ALA A 1 92 ? 33.854 20.125 -30.821 1.00 90.88 92 ALA A C 1
ATOM 732 O O . ALA A 1 92 ? 34.551 21.068 -31.192 1.00 90.88 92 ALA A O 1
ATOM 733 N N . VAL A 1 93 ? 34.267 19.267 -29.882 1.00 89.19 93 VAL A N 1
ATOM 734 C CA . VAL A 1 93 ? 35.576 19.369 -29.214 1.00 89.19 93 VAL A CA 1
ATOM 735 C C . VAL A 1 93 ? 36.721 19.181 -30.211 1.00 89.19 93 VAL A C 1
ATOM 737 O O . VAL A 1 93 ? 37.671 19.962 -30.195 1.00 89.19 93 VAL A O 1
ATOM 740 N N . SER A 1 94 ? 36.631 18.207 -31.123 1.00 85.31 94 SER A N 1
ATOM 741 C CA . SER A 1 94 ? 37.636 18.011 -32.177 1.00 85.31 94 SER A CA 1
ATOM 742 C C . SER A 1 94 ? 37.727 19.203 -33.133 1.00 85.31 94 SER A C 1
ATOM 744 O O . SER A 1 94 ? 38.833 19.600 -33.498 1.00 85.31 94 SER A O 1
ATOM 746 N N . LEU A 1 95 ? 36.600 19.812 -33.516 1.00 86.19 95 LEU A N 1
ATOM 747 C CA . LEU A 1 95 ? 36.585 21.012 -34.362 1.00 86.19 95 LEU A CA 1
ATOM 748 C C . LEU A 1 95 ? 37.169 22.231 -33.644 1.00 86.19 95 LEU A C 1
ATOM 750 O O . LEU A 1 95 ? 37.954 22.964 -34.243 1.00 86.19 95 LEU A O 1
ATOM 754 N N . LEU A 1 96 ? 36.843 22.424 -32.364 1.00 84.25 96 LEU A N 1
ATOM 755 C CA . LEU A 1 96 ? 37.422 23.487 -31.541 1.00 84.25 96 LEU A CA 1
ATOM 756 C C . LEU A 1 96 ? 38.933 23.309 -31.378 1.00 84.25 96 LEU A C 1
ATOM 758 O O . LEU A 1 96 ? 39.677 24.271 -31.548 1.00 84.25 96 LEU A O 1
ATOM 762 N N . PHE A 1 97 ? 39.395 22.083 -31.125 1.00 82.06 97 PHE A N 1
ATOM 763 C CA . PHE A 1 97 ? 40.818 21.759 -31.046 1.00 82.06 97 PHE A CA 1
ATOM 764 C C . PHE A 1 97 ? 41.540 22.040 -32.369 1.00 82.06 97 PHE A C 1
ATOM 766 O O . PHE A 1 97 ? 42.615 22.635 -32.380 1.00 82.06 97 PHE A O 1
ATOM 773 N N . PHE A 1 98 ? 40.934 21.675 -33.501 1.00 77.50 98 PHE A N 1
ATOM 774 C CA . PHE A 1 98 ? 41.507 21.922 -34.823 1.00 77.50 98 PHE A CA 1
ATOM 775 C C . PHE A 1 98 ? 41.530 23.417 -35.185 1.00 77.50 98 PHE A C 1
ATOM 777 O O . PHE A 1 98 ? 42.507 23.899 -35.755 1.00 77.50 98 PHE A O 1
ATOM 784 N N . ALA A 1 99 ? 40.492 24.171 -34.812 1.00 76.88 99 ALA A N 1
ATOM 785 C CA . ALA A 1 99 ? 40.442 25.622 -34.983 1.00 76.88 99 ALA A CA 1
ATOM 786 C C . ALA A 1 99 ? 41.500 26.335 -34.123 1.00 76.88 99 ALA A C 1
ATOM 788 O O . ALA A 1 99 ? 42.206 27.206 -34.630 1.00 76.88 99 ALA A O 1
ATOM 789 N N . PHE A 1 100 ? 41.684 25.904 -32.871 1.00 66.88 100 PHE A N 1
ATOM 790 C CA . PHE A 1 100 ? 42.768 26.374 -32.000 1.00 66.88 100 PHE A CA 1
ATOM 791 C C . PHE A 1 100 ? 44.152 26.003 -32.548 1.00 66.88 100 PHE A C 1
ATOM 793 O O . PHE A 1 100 ? 45.082 26.806 -32.505 1.00 66.88 100 PHE A O 1
ATOM 800 N N . SER A 1 101 ? 44.296 24.809 -33.126 1.00 65.88 101 SER A N 1
ATOM 801 C CA . SER A 1 101 ? 45.554 24.340 -33.715 1.00 65.88 101 SER A CA 1
ATOM 802 C C . SER A 1 101 ? 45.985 25.169 -34.932 1.00 65.88 101 SER A C 1
ATOM 804 O O . SER A 1 101 ? 47.182 25.396 -35.114 1.00 65.88 101 SER A O 1
ATOM 806 N N . LYS A 1 102 ? 45.038 25.709 -35.716 1.00 61.47 102 LYS A N 1
ATOM 807 C CA . LYS A 1 102 ? 45.350 26.621 -36.831 1.00 61.47 102 LYS A CA 1
ATOM 808 C C . LYS A 1 102 ? 45.832 28.013 -36.401 1.00 61.47 102 LYS A C 1
ATOM 810 O O . LYS A 1 102 ? 46.406 28.704 -37.235 1.00 61.47 102 LYS A O 1
ATOM 815 N N . GLN A 1 103 ? 45.658 28.403 -35.137 1.00 61.47 103 GLN A N 1
ATOM 816 C CA . GLN A 1 103 ? 46.228 29.637 -34.572 1.00 61.47 103 GLN A CA 1
ATOM 817 C C . GLN A 1 103 ? 47.471 29.377 -33.697 1.00 61.47 103 GLN A C 1
ATOM 819 O O . GLN A 1 103 ? 48.331 30.237 -33.582 1.00 61.47 103 GLN A O 1
ATOM 824 N N . GLY A 1 104 ? 47.622 28.184 -33.113 1.00 60.34 104 GLY A N 1
ATOM 825 C CA . GLY A 1 104 ? 48.609 27.955 -32.050 1.00 60.34 104 GLY A CA 1
ATOM 826 C C . GLY A 1 104 ? 50.015 27.503 -32.458 1.00 60.34 104 GLY A C 1
ATOM 827 O O . GLY A 1 104 ? 50.908 27.562 -31.622 1.00 60.34 104 GLY A O 1
ATOM 828 N N . LEU A 1 105 ? 50.257 27.028 -33.686 1.00 60.06 105 LEU A N 1
ATOM 829 C CA . LEU A 1 105 ? 51.562 26.428 -34.031 1.00 60.06 105 LEU A CA 1
ATOM 830 C C . LEU A 1 105 ? 52.560 27.426 -34.634 1.00 60.06 105 LEU A C 1
ATOM 832 O O . LEU A 1 105 ? 53.738 27.408 -34.281 1.00 60.06 105 LEU A O 1
ATOM 836 N N . ALA A 1 106 ? 52.088 28.320 -35.507 1.00 60.97 106 ALA A N 1
ATOM 837 C CA . ALA A 1 106 ? 52.934 29.346 -36.112 1.00 60.97 106 ALA A CA 1
ATOM 838 C C . ALA A 1 106 ? 53.319 30.427 -35.089 1.00 60.97 106 ALA A C 1
ATOM 840 O O . ALA A 1 106 ? 54.499 30.743 -34.956 1.00 60.97 106 ALA A O 1
ATOM 841 N N . ASP A 1 107 ? 52.356 30.910 -34.297 1.00 62.44 107 ASP A N 1
ATOM 842 C CA . ASP A 1 107 ? 52.604 31.938 -33.278 1.00 62.44 107 ASP A CA 1
ATOM 843 C C . ASP A 1 107 ? 53.485 31.423 -32.131 1.00 62.44 107 ASP A C 1
ATOM 845 O O . ASP A 1 107 ? 54.319 32.161 -31.607 1.00 62.44 107 ASP A O 1
ATOM 849 N N . PHE A 1 108 ? 53.369 30.141 -31.764 1.00 61.97 108 PHE A N 1
ATOM 850 C CA . PHE A 1 108 ? 54.259 29.526 -30.777 1.00 61.97 108 PHE A CA 1
ATOM 851 C C . PHE A 1 108 ? 55.691 29.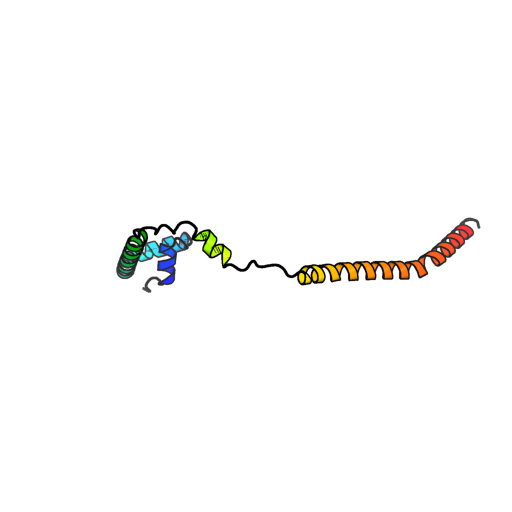395 -31.307 1.00 61.97 108 PHE A C 1
ATOM 853 O O . PHE A 1 108 ? 56.634 29.739 -30.598 1.00 61.97 108 PHE A O 1
ATOM 860 N N . ALA A 1 109 ? 55.867 28.964 -32.561 1.00 69.06 109 ALA A N 1
ATOM 861 C CA . ALA A 1 109 ? 57.189 28.872 -33.175 1.00 69.06 109 ALA A CA 1
ATOM 862 C C . ALA A 1 109 ? 57.858 30.253 -33.286 1.00 69.06 109 ALA A C 1
ATOM 864 O O . ALA A 1 109 ? 59.015 30.405 -32.895 1.00 69.06 109 ALA A O 1
ATOM 865 N N . VAL A 1 110 ? 57.128 31.273 -33.747 1.00 69.81 110 VAL A N 1
ATOM 866 C CA . VAL A 1 110 ? 57.648 32.644 -33.884 1.00 69.81 110 VAL A CA 1
ATOM 867 C C . VAL A 1 110 ? 58.032 33.229 -32.523 1.00 69.81 110 VAL A C 1
ATOM 869 O O . VAL A 1 110 ? 59.156 33.706 -32.370 1.00 69.81 110 VAL A O 1
ATOM 872 N N . ASN A 1 111 ? 57.167 33.119 -31.509 1.00 68.50 111 ASN A N 1
ATOM 873 C CA . ASN A 1 111 ? 57.463 33.632 -30.168 1.00 68.50 111 ASN A CA 1
ATOM 874 C C . ASN A 1 111 ? 58.633 32.896 -29.495 1.00 68.50 111 ASN A C 1
ATOM 876 O O . ASN A 1 111 ? 59.439 33.524 -28.805 1.00 68.50 111 ASN A O 1
ATOM 880 N N . PHE A 1 112 ? 58.776 31.586 -29.725 1.00 72.69 112 PHE A N 1
ATOM 881 C CA . PHE A 1 112 ? 59.900 30.808 -29.201 1.00 72.69 112 PHE A CA 1
ATOM 882 C C . PHE A 1 112 ? 61.235 31.243 -29.828 1.00 72.69 112 PHE A C 1
ATOM 884 O O . PHE A 1 112 ? 62.206 31.486 -29.110 1.00 72.69 112 PHE A O 1
ATOM 891 N N . PHE A 1 113 ? 61.280 31.427 -31.152 1.00 72.94 113 PHE A N 1
ATOM 892 C CA . PHE A 1 113 ? 62.482 31.913 -31.843 1.00 72.94 113 PHE A CA 1
ATOM 893 C C . PHE A 1 113 ? 62.857 33.341 -31.430 1.00 72.94 113 PHE A C 1
ATOM 895 O O . PHE A 1 113 ? 64.030 33.633 -31.199 1.00 72.94 113 PHE A O 1
ATOM 902 N N . GLN A 1 114 ? 61.874 34.228 -31.287 1.00 71.25 114 GLN A N 1
ATOM 903 C CA . GLN A 1 114 ? 62.109 35.624 -30.919 1.00 71.25 114 GLN A CA 1
ATOM 904 C C . GLN A 1 114 ? 62.599 35.763 -29.466 1.00 71.25 114 GLN A C 1
ATOM 906 O O . GLN A 1 114 ? 63.481 36.576 -29.183 1.00 71.25 114 GLN A O 1
ATOM 911 N N . SER A 1 115 ? 62.099 34.921 -28.555 1.00 72.62 115 SER A N 1
ATOM 912 C CA . SER A 1 115 ? 62.573 34.854 -27.168 1.00 72.62 115 SER A CA 1
ATOM 913 C C . SER A 1 115 ? 64.003 34.310 -27.059 1.00 72.62 115 SER A C 1
ATOM 915 O O . SER A 1 115 ? 64.780 34.834 -26.262 1.00 72.62 115 SER A O 1
ATOM 917 N N . ALA A 1 116 ? 64.382 33.327 -27.882 1.00 70.88 116 ALA A N 1
ATOM 918 C CA . ALA A 1 116 ? 65.739 32.775 -27.904 1.00 70.88 116 ALA A CA 1
ATOM 919 C C . ALA A 1 116 ? 66.794 33.785 -28.400 1.00 70.88 116 ALA A C 1
ATOM 921 O O . ALA A 1 116 ? 67.902 33.821 -27.872 1.00 70.88 116 ALA A O 1
ATOM 922 N N . ILE A 1 117 ? 66.444 34.641 -29.368 1.00 73.25 117 ILE A N 1
ATOM 923 C CA . ILE A 1 117 ? 67.345 35.670 -29.924 1.00 73.25 117 ILE A CA 1
ATOM 924 C C . ILE A 1 117 ? 67.588 36.822 -28.933 1.00 73.25 117 ILE A C 1
ATO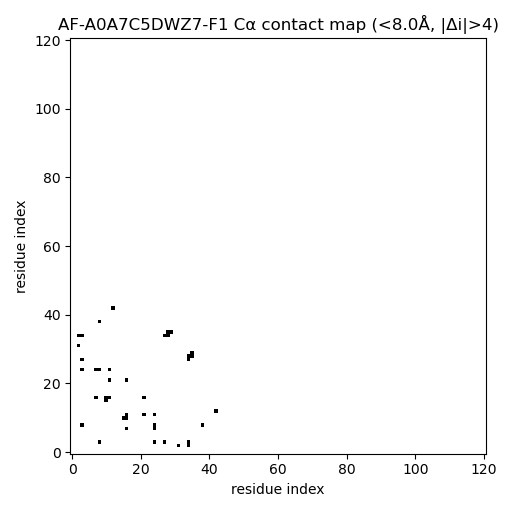M 926 O O . ILE A 1 117 ? 68.694 37.354 -28.863 1.00 73.25 117 ILE A O 1
ATOM 930 N N . ASN A 1 118 ? 66.585 37.202 -28.138 1.00 68.50 118 ASN A N 1
ATOM 931 C CA . ASN A 1 118 ? 66.741 38.259 -27.129 1.00 68.50 118 ASN A CA 1
ATOM 932 C C . ASN A 1 118 ? 67.580 37.834 -25.914 1.00 68.50 118 ASN A C 1
ATOM 934 O O . ASN A 1 118 ? 68.054 38.697 -25.187 1.00 68.50 118 ASN A O 1
ATOM 938 N N . LEU A 1 119 ? 67.769 36.532 -25.688 1.00 61.69 119 LEU A N 1
ATOM 939 C CA . LEU A 1 119 ? 68.606 36.004 -24.605 1.00 61.69 119 LEU A CA 1
ATOM 940 C C . LEU A 1 119 ? 70.099 35.944 -24.975 1.00 61.69 119 LEU A C 1
ATOM 942 O O . LEU A 1 119 ? 70.934 35.732 -24.099 1.00 61.69 119 LEU A O 1
ATOM 946 N N . SER A 1 120 ? 70.437 36.116 -26.258 1.00 59.91 120 SER A N 1
ATOM 947 C CA . SER A 1 120 ? 71.814 36.110 -26.768 1.00 59.91 120 SER A CA 1
ATOM 948 C C . SER A 1 120 ? 72.378 37.509 -27.054 1.00 59.91 120 SER A C 1
ATOM 950 O O . SER A 1 120 ? 73.392 37.618 -27.744 1.00 59.91 120 SER A O 1
ATOM 952 N N . ARG A 1 121 ? 71.716 38.573 -26.589 1.00 49.00 121 ARG A N 1
ATOM 953 C CA . ARG A 1 121 ? 72.151 39.970 -26.714 1.00 49.00 121 ARG A CA 1
ATOM 954 C C . ARG A 1 121 ? 72.218 40.616 -25.339 1.00 49.00 121 ARG A C 1
ATOM 956 O O . ARG A 1 121 ? 73.153 41.419 -25.145 1.00 49.00 121 ARG A O 1
#

Solvent-accessible surface area (backbone atoms only — not comparable to full-atom values): 7358 Å² total; per-residue (Å²): 132,86,77,83,55,72,64,60,56,47,32,58,74,71,69,71,52,55,72,68,57,47,51,52,51,50,56,45,45,74,72,32,68,68,59,38,55,55,47,55,54,49,50,52,53,51,54,57,57,70,69,54,78,83,77,80,76,62,92,63,50,68,60,59,52,57,73,70,55,78,78,88,70,81,56,74,65,59,58,52,63,63,49,51,60,56,53,53,51,52,53,52,53,52,50,51,51,51,57,48,52,77,60,52,56,64,57,48,52,52,52,51,55,55,54,57,55,64,75,76,110

pLDDT: mean 83.1, std 11.35, range [49.0, 95.0]